Protein AF-A0AAW4CBU4-F1 (afdb_monomer_lite)

Foldseek 3Di:
DVVVVVVVVVVVVVVPPPPPLPDLKWKFKWFWDDKDWDDDDVPDDDQWTKMKTKTAGPGTPGDDDDDRMAIAIETHRPDDQPQVVARIKIWIWGQDPNGTYTPRPDMFHWDQDPVRDTDGD

Sequence (121 aa):
MRILSFLIALLLSASVFSKENNSKYFVFIGEKVSFEHVQPNKGERTFDRQYLSTYKIIAPVLGEYNGKEIMFTAFDHYGKPPFLKYDHVLLYLVLQDGRYYHSKYQYTPLYKTLDWVILNV

Radius of gyration: 20.11 Å; chains: 1; bounding box: 40×63×46 Å

Structure (mmCIF, N/CA/C/O backbone):
data_AF-A0AAW4CBU4-F1
#
_entry.id   AF-A0AAW4CBU4-F1
#
loop_
_atom_site.group_PDB
_atom_site.id
_atom_site.type_symbol
_atom_site.label_atom_id
_atom_site.label_alt_id
_atom_site.label_comp_id
_atom_site.label_asym_id
_atom_site.label_entity_id
_atom_site.label_seq_id
_atom_site.pdbx_PDB_ins_code
_atom_site.Cartn_x
_atom_site.Cartn_y
_atom_site.Cartn_z
_atom_site.occupancy
_atom_site.B_iso_or_equiv
_atom_site.auth_seq_id
_atom_site.auth_comp_id
_atom_site.auth_asym_id
_atom_site.auth_atom_id
_atom_site.pdbx_PDB_model_num
ATOM 1 N N . MET A 1 1 ? 17.622 -43.973 30.267 1.00 57.00 1 MET A N 1
ATOM 2 C CA . MET A 1 1 ? 16.536 -43.058 30.698 1.00 57.00 1 MET A CA 1
ATOM 3 C C . MET A 1 1 ? 16.958 -41.589 30.806 1.00 57.00 1 MET A C 1
ATOM 5 O O . MET A 1 1 ? 16.144 -40.754 30.462 1.00 57.00 1 MET A O 1
ATOM 9 N N . ARG A 1 2 ? 18.198 -41.241 31.200 1.00 58.41 2 ARG A N 1
ATOM 10 C CA . ARG A 1 2 ? 18.620 -39.828 31.372 1.00 58.41 2 ARG A CA 1
ATOM 11 C C . ARG A 1 2 ? 18.760 -39.024 30.064 1.00 58.41 2 ARG A C 1
ATOM 13 O O . ARG A 1 2 ? 18.462 -37.841 30.058 1.00 58.41 2 ARG A O 1
ATOM 20 N N . ILE A 1 3 ? 19.153 -39.659 28.956 1.00 59.69 3 ILE A N 1
ATOM 21 C CA . ILE A 1 3 ? 19.345 -38.987 27.650 1.00 59.69 3 ILE A CA 1
ATOM 22 C C . ILE A 1 3 ? 18.000 -38.623 26.992 1.00 59.69 3 ILE A C 1
ATOM 24 O O . ILE A 1 3 ? 17.872 -37.566 26.383 1.00 59.69 3 ILE A O 1
ATOM 28 N N . LEU A 1 4 ? 16.968 -39.452 27.186 1.00 55.06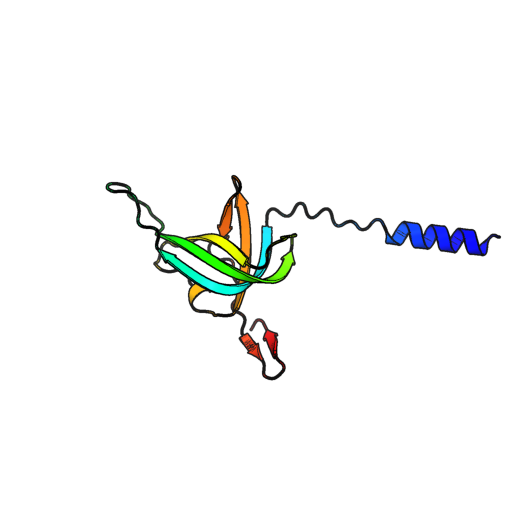 4 LEU A N 1
ATOM 29 C CA . LEU A 1 4 ? 15.623 -39.197 26.657 1.00 55.06 4 LEU A CA 1
ATOM 30 C C . LEU A 1 4 ? 14.966 -37.982 27.341 1.00 55.06 4 LEU A C 1
ATOM 32 O O . LEU A 1 4 ? 14.264 -37.213 26.694 1.00 55.06 4 LEU A O 1
ATOM 36 N N . SER A 1 5 ? 15.266 -37.760 28.626 1.00 58.09 5 SER A N 1
ATOM 37 C CA . SER A 1 5 ? 14.809 -36.591 29.388 1.00 58.09 5 SER A CA 1
ATOM 38 C C . SER A 1 5 ? 15.411 -35.273 28.880 1.00 58.09 5 SER A C 1
ATOM 40 O O . SER A 1 5 ? 14.713 -34.264 28.847 1.00 58.09 5 SER A O 1
ATOM 42 N N . PHE A 1 6 ? 16.676 -35.278 28.438 1.00 57.50 6 PHE A N 1
ATOM 43 C CA . PHE A 1 6 ? 17.316 -34.095 27.848 1.00 57.50 6 PHE A CA 1
ATOM 44 C C . PHE A 1 6 ? 16.750 -33.752 26.464 1.00 57.50 6 PHE A C 1
ATOM 46 O O . PHE A 1 6 ? 16.572 -32.576 26.161 1.00 57.50 6 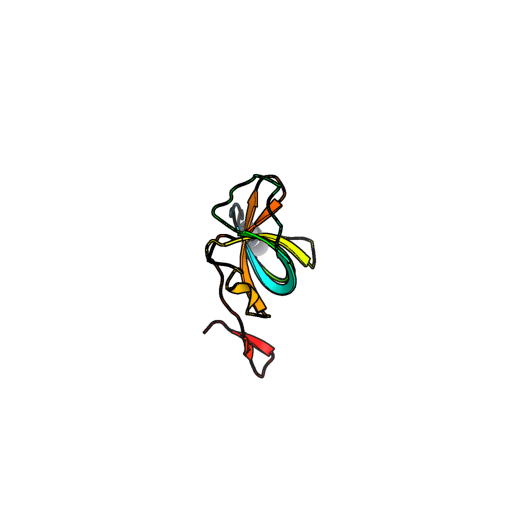PHE A O 1
ATOM 53 N N . LEU A 1 7 ? 16.414 -34.757 25.646 1.00 58.16 7 LEU A N 1
ATOM 54 C CA . LEU A 1 7 ? 15.833 -34.530 24.317 1.00 58.16 7 LEU A CA 1
ATOM 55 C C . LEU A 1 7 ? 14.433 -33.899 24.399 1.00 58.16 7 LEU A C 1
ATOM 57 O O . LEU A 1 7 ? 14.107 -33.010 23.619 1.00 58.16 7 LEU A O 1
ATOM 61 N N . ILE A 1 8 ? 13.624 -34.323 25.375 1.00 59.44 8 ILE A N 1
ATOM 62 C CA . ILE A 1 8 ? 12.287 -33.765 25.623 1.00 59.44 8 ILE A CA 1
ATOM 63 C C . ILE A 1 8 ? 12.387 -32.316 26.124 1.00 59.44 8 ILE A C 1
ATOM 65 O O . ILE A 1 8 ? 11.639 -31.460 25.660 1.00 59.44 8 ILE A O 1
ATOM 69 N N . ALA A 1 9 ? 13.350 -32.011 27.001 1.00 59.03 9 ALA A N 1
ATOM 70 C CA . ALA A 1 9 ? 13.597 -30.640 27.454 1.00 59.03 9 ALA A CA 1
ATOM 71 C C . ALA A 1 9 ? 14.067 -29.711 26.314 1.00 59.03 9 ALA A C 1
ATOM 73 O O . ALA A 1 9 ? 13.690 -28.541 26.285 1.00 59.03 9 ALA A O 1
ATOM 74 N N . LEU A 1 10 ? 14.838 -30.233 25.352 1.00 58.19 10 LEU A N 1
ATOM 75 C CA . LEU A 1 10 ? 15.305 -29.490 24.175 1.00 58.19 10 LEU A CA 1
ATOM 76 C C . LEU A 1 10 ? 14.195 -29.271 23.124 1.00 58.19 10 LEU A C 1
ATOM 78 O O . LEU A 1 10 ? 14.173 -28.250 22.446 1.00 58.19 10 LEU A O 1
ATOM 82 N N . LEU A 1 11 ? 13.247 -30.205 23.004 1.00 57.47 11 LEU A N 1
ATOM 83 C CA . LEU A 1 11 ? 12.075 -30.073 22.125 1.00 57.47 11 LEU A CA 1
ATOM 84 C C . LEU A 1 11 ? 11.027 -29.091 22.680 1.00 57.47 11 LEU A C 1
ATOM 86 O O . LEU A 1 11 ? 10.351 -28.409 21.908 1.00 57.47 11 LEU A O 1
ATOM 90 N N . LEU A 1 12 ? 10.929 -28.973 24.009 1.00 55.44 12 LEU A N 1
ATOM 91 C CA . LEU A 1 12 ? 10.043 -28.020 24.688 1.00 55.44 12 LEU A CA 1
ATOM 92 C C . LEU A 1 12 ? 10.559 -26.574 24.628 1.00 55.44 12 LEU A C 1
ATOM 94 O O . LEU A 1 12 ? 9.754 -25.648 24.606 1.00 55.44 12 LEU A O 1
ATOM 98 N N . SER A 1 13 ? 11.876 -26.349 24.562 1.00 55.31 13 SER A N 1
ATOM 99 C CA . SER A 1 13 ? 12.424 -24.989 24.431 1.00 55.31 13 SER A CA 1
ATOM 100 C C . SER A 1 13 ? 12.296 -24.421 23.013 1.00 55.31 13 SER A C 1
ATOM 102 O O . SER A 1 13 ? 12.202 -23.207 22.851 1.00 55.31 13 SER A O 1
ATOM 104 N N . ALA A 1 14 ? 12.223 -25.276 21.987 1.00 54.53 14 ALA A N 1
ATOM 105 C CA . ALA A 1 14 ? 12.053 -24.847 20.597 1.00 54.53 14 ALA A CA 1
ATOM 106 C C . ALA A 1 14 ? 10.622 -24.385 20.262 1.00 54.53 14 ALA A C 1
ATOM 108 O O . ALA A 1 14 ? 10.419 -23.669 19.285 1.00 54.53 14 ALA A O 1
ATOM 109 N N . SER A 1 15 ? 9.623 -24.776 21.059 1.00 53.97 15 SER A N 1
ATOM 110 C CA . SER A 1 15 ? 8.208 -24.465 20.801 1.00 53.97 15 SER A CA 1
ATOM 111 C C . SER A 1 15 ? 7.730 -23.149 21.436 1.00 53.97 15 SER A C 1
ATOM 113 O O . SER A 1 15 ? 6.605 -22.728 21.180 1.00 53.97 15 SER A O 1
ATOM 115 N N . VAL A 1 16 ? 8.579 -22.450 22.204 1.00 51.25 16 VAL A N 1
ATOM 116 C CA . VAL A 1 16 ? 8.228 -21.189 22.896 1.00 51.25 16 VAL A CA 1
ATOM 117 C C . VAL A 1 16 ? 8.936 -19.982 22.270 1.00 51.25 16 VAL A C 1
ATOM 119 O O . VAL A 1 16 ? 9.431 -19.092 22.952 1.00 51.25 16 VAL A O 1
ATOM 122 N N . PHE A 1 17 ? 8.969 -19.922 20.940 1.00 53.28 17 PHE A N 1
ATOM 123 C CA . PHE A 1 17 ? 9.145 -18.651 20.234 1.00 53.28 17 PHE A CA 1
ATOM 124 C C . PHE A 1 17 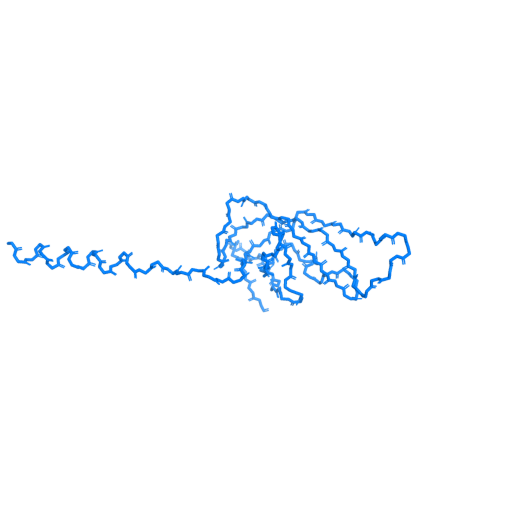? 7.923 -18.388 19.354 1.00 53.28 17 PHE A C 1
ATOM 126 O O . PHE A 1 17 ? 8.015 -18.203 18.143 1.00 53.28 17 PHE A O 1
ATOM 133 N N . SER A 1 18 ? 6.743 -18.388 19.978 1.00 53.28 18 SER A N 1
ATOM 134 C CA . SER A 1 18 ? 5.595 -17.713 19.383 1.00 53.28 18 SER A CA 1
ATOM 135 C C . SER A 1 18 ? 5.909 -16.222 19.422 1.00 53.28 18 SER A C 1
ATOM 137 O O . SER A 1 18 ? 5.854 -15.592 20.479 1.00 53.28 18 SER A O 1
ATOM 139 N N . LYS A 1 19 ? 6.355 -15.672 18.289 1.00 51.97 19 LYS A N 1
ATOM 140 C CA . LYS A 1 19 ? 6.508 -14.230 18.120 1.00 51.97 19 LYS A CA 1
ATOM 141 C C . LYS A 1 19 ? 5.112 -13.644 18.273 1.00 51.97 19 LYS A C 1
ATOM 143 O O . LYS A 1 19 ? 4.316 -13.734 17.345 1.00 51.97 19 LYS A O 1
ATOM 148 N N . GLU A 1 20 ? 4.816 -13.083 19.441 1.00 52.62 20 GLU A N 1
ATOM 149 C CA . GLU A 1 20 ? 3.609 -12.294 19.659 1.00 52.62 20 GLU A CA 1
ATOM 150 C C . GLU A 1 20 ? 3.676 -11.115 18.684 1.00 52.62 20 GLU A C 1
ATOM 152 O O . GLU A 1 20 ? 4.342 -10.105 18.911 1.00 52.62 20 GLU A O 1
ATOM 157 N N . ASN A 1 21 ? 3.091 -11.294 17.503 1.00 54.78 21 ASN A N 1
ATOM 158 C CA . ASN A 1 21 ? 3.184 -10.329 16.429 1.00 54.78 21 ASN A CA 1
ATOM 159 C C . ASN A 1 21 ? 2.106 -9.269 16.638 1.00 54.78 21 ASN A C 1
ATOM 161 O O . ASN A 1 21 ? 1.214 -9.092 15.818 1.00 54.78 21 ASN A O 1
ATOM 165 N N . ASN A 1 22 ? 2.211 -8.548 17.754 1.00 61.09 22 ASN A N 1
ATOM 166 C CA . ASN A 1 22 ? 1.375 -7.399 18.099 1.00 61.09 22 ASN A CA 1
ATOM 167 C C . ASN A 1 22 ? 1.735 -6.160 17.248 1.00 61.09 22 ASN A C 1
ATOM 169 O O . ASN A 1 22 ? 1.546 -5.010 17.647 1.00 61.09 22 ASN A O 1
ATOM 173 N N . SER A 1 23 ? 2.318 -6.385 16.065 1.00 70.81 23 SER A N 1
ATOM 174 C CA . SER A 1 23 ? 2.628 -5.334 15.115 1.00 70.81 23 SER A CA 1
ATOM 175 C C . SER A 1 23 ? 1.324 -4.716 14.631 1.00 70.81 23 SER A C 1
ATOM 177 O O . SER A 1 23 ? 0.501 -5.376 14.002 1.00 70.81 23 SER A O 1
ATOM 179 N N . LYS A 1 24 ? 1.189 -3.404 14.832 1.00 86.88 24 LYS A N 1
ATOM 180 C CA . LYS A 1 24 ? 0.148 -2.581 14.199 1.00 86.88 24 LYS A CA 1
ATOM 181 C C . LYS A 1 24 ? 0.149 -2.714 12.664 1.00 86.88 24 LYS A C 1
ATOM 183 O O . LYS A 1 24 ? -0.853 -2.402 12.021 1.00 86.88 24 LYS A O 1
ATOM 188 N N . TYR A 1 25 ? 1.273 -3.137 12.084 1.00 94.62 25 TYR A N 1
ATOM 189 C CA . TYR A 1 25 ? 1.444 -3.278 10.648 1.00 94.62 25 TYR A CA 1
ATOM 190 C C . TYR A 1 25 ? 1.245 -4.707 10.159 1.00 94.62 25 TYR A C 1
ATOM 192 O O . TYR A 1 25 ? 1.869 -5.638 10.674 1.00 94.62 25 TYR A O 1
ATOM 200 N N . PHE A 1 26 ? 0.492 -4.821 9.070 1.00 96.69 26 PHE A N 1
ATOM 201 C CA . PHE A 1 26 ? 0.603 -5.906 8.111 1.00 96.69 26 PHE A CA 1
ATOM 202 C C . PHE A 1 26 ? 1.490 -5.438 6.950 1.00 96.69 26 PHE A C 1
ATOM 204 O O . PHE A 1 26 ? 1.154 -4.479 6.253 1.00 96.69 26 PHE A O 1
ATOM 211 N N . VAL A 1 27 ? 2.641 -6.083 6.767 1.00 97.75 27 VAL A N 1
ATOM 212 C CA . VAL A 1 27 ? 3.602 -5.774 5.701 1.00 97.75 27 VAL A CA 1
ATOM 213 C C . VAL A 1 27 ? 3.665 -6.954 4.751 1.00 97.75 27 VAL A C 1
ATOM 215 O O . VAL A 1 27 ? 3.842 -8.090 5.190 1.00 97.75 27 VAL A O 1
ATOM 218 N N . PHE A 1 28 ? 3.543 -6.701 3.453 1.00 97.69 28 PHE A N 1
ATOM 219 C CA . PHE A 1 28 ? 3.508 -7.762 2.452 1.00 97.69 28 PHE A CA 1
ATOM 220 C C . PHE A 1 28 ? 4.097 -7.308 1.119 1.00 97.69 28 PHE A C 1
ATOM 222 O O . PHE A 1 28 ? 4.064 -6.126 0.770 1.00 97.69 28 PHE A O 1
ATOM 229 N N . ILE A 1 29 ? 4.626 -8.274 0.373 1.00 97.88 29 ILE A N 1
ATOM 230 C CA . ILE A 1 29 ? 4.973 -8.118 -1.037 1.00 97.88 29 ILE A CA 1
ATOM 231 C C . ILE A 1 29 ? 3.685 -8.310 -1.831 1.00 97.88 29 ILE A C 1
ATOM 233 O O . ILE A 1 29 ? 3.061 -9.373 -1.758 1.00 97.88 29 ILE A O 1
ATOM 237 N N . GLY A 1 30 ? 3.287 -7.279 -2.570 1.00 97.75 30 GLY A N 1
ATOM 238 C CA . GLY A 1 30 ? 2.050 -7.261 -3.334 1.00 97.75 30 GLY A CA 1
ATOM 239 C C . GLY A 1 30 ? 2.257 -7.059 -4.828 1.00 97.75 30 GLY A C 1
ATOM 240 O O . GLY A 1 30 ? 3.168 -6.342 -5.238 1.00 97.75 30 GLY A O 1
ATOM 241 N N . GLU A 1 31 ? 1.361 -7.642 -5.624 1.00 97.94 31 GLU A N 1
ATOM 242 C CA . GLU A 1 31 ? 1.193 -7.346 -7.051 1.00 97.94 31 GLU A CA 1
ATOM 243 C C . GLU A 1 31 ? -0.080 -6.517 -7.258 1.00 97.94 31 GLU A C 1
ATOM 245 O O . GLU A 1 31 ? -1.154 -6.878 -6.766 1.00 97.94 31 GLU A O 1
ATOM 250 N N . LYS A 1 32 ? 0.032 -5.395 -7.969 1.00 98.19 32 LYS A N 1
ATOM 251 C CA . LYS A 1 32 ? -1.088 -4.480 -8.223 1.00 98.19 32 LYS A CA 1
ATOM 252 C C . LYS A 1 32 ? -2.166 -5.170 -9.062 1.00 98.19 32 LYS A C 1
ATOM 254 O O . LYS A 1 32 ? -1.881 -5.639 -10.159 1.00 98.19 32 LYS A O 1
ATOM 259 N N . VAL A 1 33 ? -3.412 -5.164 -8.581 1.00 98.50 33 VAL A N 1
ATOM 260 C CA . VAL A 1 33 ? -4.581 -5.656 -9.335 1.00 98.50 33 VAL A CA 1
ATOM 261 C C . VAL A 1 33 ? -5.364 -4.486 -9.912 1.00 98.50 33 VAL A C 1
ATOM 263 O O . VAL A 1 33 ? -5.550 -4.391 -11.122 1.00 98.50 33 VAL A O 1
ATOM 266 N N . SER A 1 34 ? -5.807 -3.572 -9.052 1.00 98.31 34 SER A N 1
ATOM 267 C CA . SER A 1 34 ? -6.607 -2.416 -9.450 1.00 98.31 34 SER A CA 1
ATOM 268 C C . SER A 1 34 ? -6.460 -1.268 -8.457 1.00 98.31 34 SER A C 1
ATOM 270 O O . SER A 1 34 ? -6.023 -1.446 -7.317 1.00 98.31 34 SER A O 1
ATOM 272 N N . PHE A 1 35 ? -6.826 -0.068 -8.899 1.00 97.69 35 PHE A N 1
ATOM 273 C CA . PHE A 1 35 ? -7.010 1.076 -8.020 1.00 97.69 35 PHE A CA 1
ATOM 274 C C . PHE A 1 35 ? -8.096 1.992 -8.580 1.00 97.69 35 PHE A C 1
ATOM 276 O O . PHE A 1 35 ? -8.255 2.114 -9.796 1.00 97.69 35 PHE A O 1
ATOM 283 N N . GLU A 1 36 ? -8.789 2.687 -7.690 1.00 97.69 36 GLU A N 1
ATOM 284 C CA . GLU A 1 36 ? -9.785 3.695 -8.035 1.00 97.69 36 GLU A CA 1
ATOM 285 C C . GLU A 1 36 ? -9.599 4.951 -7.184 1.00 97.69 36 GLU A C 1
ATOM 287 O O . GLU A 1 36 ? -9.186 4.884 -6.027 1.00 97.69 36 GLU A O 1
ATOM 292 N N . HIS A 1 37 ? -9.874 6.114 -7.776 1.00 96.69 37 HIS A N 1
ATOM 293 C CA . HIS A 1 37 ? -9.945 7.376 -7.045 1.00 96.69 37 HIS A CA 1
ATOM 294 C C . HIS A 1 37 ? -11.349 7.526 -6.464 1.00 96.69 37 HIS A C 1
ATOM 296 O O . HIS A 1 37 ? -12.326 7.542 -7.214 1.00 96.69 37 HIS A O 1
ATOM 302 N N . VAL A 1 38 ? -11.440 7.671 -5.147 1.00 96.69 38 VAL A N 1
ATOM 303 C CA . VAL A 1 38 ? -12.709 7.884 -4.454 1.00 96.69 38 VAL A CA 1
ATOM 304 C C . VAL A 1 38 ? -12.999 9.379 -4.453 1.00 96.69 38 VAL A C 1
ATOM 306 O O . VAL A 1 38 ? -12.249 10.166 -3.874 1.00 96.69 38 VAL A O 1
ATOM 309 N N . GLN A 1 39 ? -14.074 9.774 -5.134 1.00 94.06 39 GLN A N 1
ATOM 310 C CA . GLN A 1 39 ? -14.478 11.175 -5.179 1.00 94.06 39 GLN A CA 1
ATOM 311 C C . GLN A 1 39 ? -15.033 11.608 -3.816 1.00 94.06 39 GLN A C 1
ATOM 313 O O . GLN A 1 39 ? -15.834 10.870 -3.236 1.00 94.06 39 GLN A O 1
ATOM 318 N N . PRO A 1 40 ? -14.651 12.793 -3.311 1.00 91.75 40 PRO A N 1
ATOM 319 C CA . PRO A 1 40 ? -15.234 13.333 -2.092 1.00 91.75 40 PRO A CA 1
ATOM 320 C C . PRO A 1 40 ? -16.723 13.622 -2.298 1.00 91.75 40 PRO A C 1
ATOM 322 O O . PRO A 1 40 ? -17.182 13.870 -3.420 1.00 91.75 40 PRO A O 1
ATOM 325 N N . ASN A 1 41 ? -17.488 13.623 -1.207 1.00 92.06 41 ASN A N 1
ATOM 326 C CA . ASN A 1 41 ? -18.902 13.961 -1.286 1.00 92.06 41 ASN A CA 1
ATOM 327 C C . ASN A 1 41 ? -19.089 15.413 -1.740 1.00 92.06 41 ASN A C 1
ATOM 329 O O . ASN A 1 41 ? -18.231 16.278 -1.551 1.00 92.06 41 ASN A O 1
ATOM 333 N N . LYS A 1 42 ? -20.251 15.717 -2.326 1.00 91.75 42 LYS A N 1
ATOM 334 C CA . LYS A 1 42 ? -20.551 17.079 -2.779 1.00 91.75 42 LYS A CA 1
ATOM 335 C C . LYS A 1 42 ? -20.459 18.063 -1.603 1.00 91.75 42 LYS A C 1
ATOM 337 O O . LYS A 1 42 ? -21.226 17.967 -0.653 1.00 91.75 42 LYS A O 1
ATOM 342 N N . GLY A 1 43 ? -19.552 19.036 -1.710 1.00 89.19 43 GLY A N 1
ATOM 343 C CA . GLY A 1 43 ? -19.320 20.067 -0.689 1.00 89.19 43 GLY A CA 1
ATOM 344 C C . GLY A 1 43 ? -18.253 19.714 0.352 1.00 89.19 43 GLY A C 1
ATOM 345 O O . GLY A 1 43 ? -17.853 20.584 1.125 1.00 89.19 43 GLY A O 1
ATOM 346 N N . GLU A 1 44 ? -17.749 18.482 0.346 1.00 90.81 44 GLU A N 1
ATOM 347 C CA . GLU A 1 44 ? -16.638 18.058 1.188 1.00 90.81 44 GLU A CA 1
ATOM 348 C C . GLU A 1 44 ? -15.315 18.591 0.624 1.00 90.81 44 GLU A C 1
ATOM 350 O O . GLU A 1 44 ? -15.020 18.461 -0.566 1.00 90.81 44 GLU A O 1
ATOM 355 N N . ARG A 1 45 ? -14.513 19.226 1.483 1.00 86.31 45 ARG A N 1
ATOM 356 C CA . ARG A 1 45 ? -13.161 19.682 1.145 1.00 86.31 45 ARG A CA 1
ATOM 357 C C . ARG A 1 45 ? -12.156 18.783 1.847 1.00 86.31 45 ARG A C 1
ATOM 359 O O . ARG A 1 45 ? -12.054 18.831 3.069 1.00 86.31 45 ARG A O 1
ATOM 366 N N . THR A 1 46 ? -11.410 17.996 1.079 1.00 88.50 46 THR A N 1
ATOM 367 C CA . THR A 1 46 ? -10.358 17.117 1.600 1.00 88.50 46 THR A CA 1
ATOM 368 C C . THR A 1 46 ? -8.981 17.666 1.231 1.00 88.50 46 THR A C 1
ATOM 370 O O . THR A 1 46 ? -8.784 18.218 0.148 1.00 88.50 46 THR A O 1
ATOM 373 N N . PHE A 1 47 ? -8.016 17.540 2.145 1.00 90.31 47 PHE A N 1
ATOM 374 C CA . PHE A 1 47 ? -6.616 17.878 1.858 1.00 90.31 47 PHE A CA 1
ATOM 375 C C . PHE A 1 47 ? -5.906 16.769 1.083 1.00 90.31 47 PHE A C 1
ATOM 377 O O . PHE A 1 47 ? -5.007 17.048 0.295 1.00 90.31 47 PHE A O 1
ATOM 384 N N . ASP A 1 48 ? -6.329 15.525 1.293 1.00 95.06 48 ASP A N 1
ATOM 385 C CA . ASP A 1 48 ? -5.818 14.357 0.593 1.00 95.06 48 ASP A CA 1
ATOM 386 C C . ASP A 1 48 ? -6.878 13.800 -0.357 1.00 95.06 48 ASP A C 1
ATOM 388 O O . ASP A 1 48 ? -8.083 13.832 -0.086 1.00 95.06 48 ASP A O 1
ATOM 392 N N . ARG A 1 49 ? -6.405 13.239 -1.467 1.00 95.31 49 ARG A N 1
ATOM 393 C CA . ARG A 1 49 ? -7.200 12.387 -2.346 1.00 95.31 49 ARG A CA 1
ATOM 394 C C . ARG A 1 49 ? -7.202 10.973 -1.796 1.00 95.31 49 ARG A C 1
ATOM 396 O O . ARG A 1 49 ? -6.155 10.467 -1.388 1.00 95.31 49 ARG A O 1
ATOM 403 N N . GLN A 1 50 ? -8.365 10.337 -1.822 1.00 96.94 50 GLN A N 1
ATOM 404 C CA . GLN A 1 50 ? -8.539 8.966 -1.369 1.00 96.94 50 GLN A CA 1
ATOM 405 C C . GLN A 1 50 ? -8.502 8.002 -2.553 1.00 96.94 50 GLN A C 1
ATOM 407 O O . GL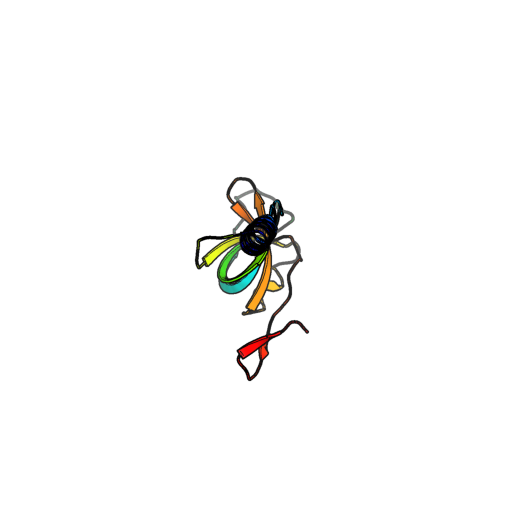N A 1 50 ? -9.096 8.253 -3.602 1.00 96.94 50 GLN A O 1
ATOM 412 N N . TYR A 1 51 ? -7.833 6.871 -2.364 1.00 97.94 51 TYR A N 1
ATOM 413 C CA . TYR A 1 51 ? -7.774 5.789 -3.334 1.00 97.94 51 TYR A CA 1
ATOM 414 C C . TYR A 1 51 ? -8.103 4.467 -2.666 1.00 97.94 51 TYR A C 1
ATOM 416 O O . TYR A 1 51 ? -7.555 4.158 -1.608 1.00 97.94 51 TYR A O 1
ATOM 424 N N . LEU A 1 52 ? -8.952 3.669 -3.304 1.00 98.38 52 LEU A N 1
ATOM 425 C CA . LEU A 1 52 ? -9.154 2.275 -2.932 1.00 98.38 52 LEU A CA 1
ATOM 426 C C . LEU A 1 52 ? -8.277 1.422 -3.843 1.00 98.38 52 LEU A C 1
ATOM 428 O O . LEU A 1 52 ? -8.325 1.557 -5.064 1.00 98.38 52 LEU A O 1
ATOM 432 N N . SER A 1 53 ? -7.410 0.609 -3.252 1.00 98.44 53 SER A N 1
ATOM 433 C CA . SER A 1 53 ? -6.424 -0.197 -3.974 1.00 98.44 53 SER A CA 1
ATOM 434 C C . SER A 1 53 ? -6.612 -1.670 -3.651 1.00 98.44 53 SER A C 1
ATOM 436 O O . SER A 1 53 ? -6.792 -2.019 -2.486 1.00 98.44 53 SER A O 1
ATOM 438 N N . THR A 1 54 ? -6.524 -2.520 -4.673 1.00 98.75 54 THR A N 1
ATOM 439 C CA . THR A 1 54 ? -6.562 -3.980 -4.536 1.00 98.75 54 THR A CA 1
ATOM 440 C C . THR A 1 54 ? -5.255 -4.570 -5.037 1.00 98.75 54 THR A C 1
ATOM 442 O O . THR A 1 54 ? -4.794 -4.252 -6.138 1.00 98.75 54 THR A O 1
ATOM 445 N N . TYR A 1 55 ? -4.645 -5.416 -4.214 1.00 98.69 55 TYR A N 1
ATOM 446 C CA . TYR A 1 55 ? -3.372 -6.070 -4.497 1.00 98.69 55 TYR A CA 1
ATOM 447 C C . TYR A 1 55 ? -3.471 -7.564 -4.203 1.00 98.69 55 TYR A C 1
ATOM 449 O O . TYR A 1 55 ? -4.056 -7.954 -3.195 1.00 98.69 55 TYR A O 1
ATOM 457 N N . LYS A 1 56 ? -2.841 -8.396 -5.035 1.00 98.56 56 LYS A N 1
ATOM 458 C CA . LYS A 1 56 ? -2.554 -9.793 -4.690 1.00 98.56 56 LYS A CA 1
ATOM 459 C C . LYS A 1 56 ? -1.435 -9.826 -3.669 1.00 98.56 56 LYS A C 1
ATOM 461 O O . LYS A 1 56 ? -0.458 -9.095 -3.809 1.00 98.56 56 LYS A O 1
ATOM 466 N N . ILE A 1 57 ? -1.553 -10.693 -2.675 1.00 98.19 57 ILE A N 1
ATOM 467 C CA . ILE A 1 57 ? -0.500 -10.957 -1.702 1.00 98.19 57 ILE A CA 1
ATOM 468 C C . ILE A 1 57 ? 0.383 -12.061 -2.273 1.00 98.19 57 ILE A C 1
ATOM 470 O O . ILE A 1 57 ? -0.040 -13.210 -2.376 1.00 98.19 57 ILE A O 1
ATOM 474 N N . ILE A 1 58 ? 1.613 -11.704 -2.640 1.00 96.69 58 ILE A N 1
ATOM 475 C CA . ILE A 1 58 ? 2.628 -12.677 -3.056 1.00 96.69 58 ILE A CA 1
ATOM 476 C C . ILE A 1 58 ? 3.202 -13.358 -1.817 1.00 96.69 58 ILE A C 1
ATOM 478 O O . ILE A 1 58 ? 3.274 -14.582 -1.759 1.00 96.69 58 ILE A O 1
ATOM 482 N N . ALA A 1 59 ? 3.605 -12.562 -0.823 1.00 95.00 59 ALA A N 1
ATOM 483 C CA . ALA A 1 59 ? 4.146 -13.074 0.428 1.00 95.00 59 ALA A CA 1
ATOM 484 C C . ALA A 1 59 ? 3.918 -12.086 1.584 1.00 95.00 59 ALA A C 1
ATOM 486 O O . ALA A 1 59 ? 4.221 -10.896 1.431 1.00 95.00 59 ALA A O 1
ATOM 487 N N . PRO A 1 60 ? 3.435 -12.547 2.751 1.00 95.56 60 PRO A N 1
A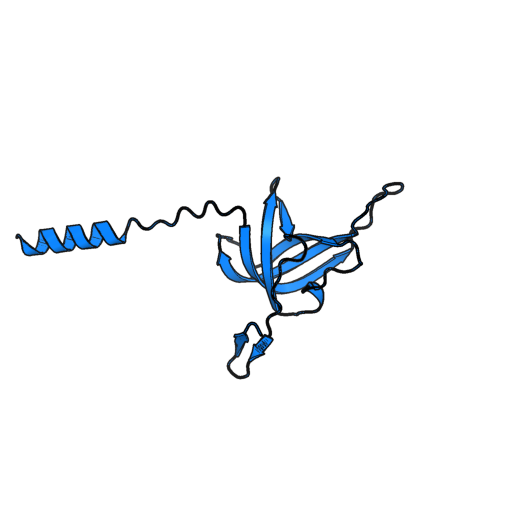TOM 488 C CA . PRO A 1 60 ? 3.495 -11.754 3.969 1.00 95.56 60 PRO A CA 1
ATOM 489 C C . PRO A 1 60 ? 4.953 -11.626 4.437 1.00 95.56 60 PRO A C 1
ATOM 491 O O . PRO A 1 60 ? 5.719 -12.586 4.405 1.00 95.56 60 PRO A O 1
ATOM 494 N N . VAL A 1 61 ? 5.334 -10.431 4.882 1.00 95.75 61 VAL A N 1
ATOM 495 C CA . VAL A 1 61 ? 6.644 -10.136 5.492 1.00 95.75 61 VAL A CA 1
ATOM 496 C C . VAL A 1 61 ? 6.494 -9.923 6.998 1.00 95.75 61 VAL A C 1
ATOM 498 O O . VAL A 1 61 ? 7.344 -10.343 7.782 1.00 95.75 61 VAL A O 1
ATOM 501 N N . LEU A 1 62 ? 5.394 -9.294 7.415 1.00 94.81 62 LEU A N 1
ATOM 502 C CA . LEU A 1 62 ? 5.039 -9.092 8.814 1.00 94.81 62 LEU A CA 1
ATOM 503 C C . LEU A 1 62 ? 3.523 -9.158 8.980 1.00 94.81 62 LEU A C 1
ATOM 505 O O . LEU A 1 62 ? 2.795 -8.458 8.284 1.00 94.81 62 LEU A O 1
ATOM 509 N N . GLY A 1 63 ? 3.065 -9.941 9.950 1.00 91.56 63 GLY A N 1
ATOM 510 C CA . GLY A 1 63 ? 1.640 -10.125 10.228 1.00 91.56 63 GLY A CA 1
ATOM 511 C C . GLY A 1 63 ? 1.064 -11.298 9.445 1.00 91.56 63 GLY A C 1
ATOM 512 O O . GLY A 1 63 ? 1.730 -11.875 8.586 1.00 91.56 63 GLY A O 1
ATOM 513 N N . GLU A 1 64 ? -0.172 -11.655 9.767 1.00 90.06 64 GLU A N 1
ATOM 514 C CA . GLU A 1 64 ? -0.890 -12.756 9.129 1.00 90.06 64 GLU A CA 1
ATOM 515 C C . GLU A 1 64 ? -2.113 -12.223 8.384 1.00 90.06 64 GLU A C 1
ATOM 517 O O . GLU A 1 64 ? -2.771 -11.279 8.825 1.00 90.06 64 GLU A O 1
ATOM 522 N N . TYR A 1 65 ? -2.411 -12.833 7.238 1.00 91.88 65 TYR A N 1
ATOM 523 C CA . TYR A 1 65 ? -3.591 -12.527 6.443 1.00 91.88 65 TYR A CA 1
ATOM 524 C C . TYR A 1 65 ? -4.024 -13.772 5.670 1.00 91.88 65 TYR A C 1
ATOM 526 O O . TYR A 1 65 ? -3.217 -14.396 4.986 1.00 91.88 65 TYR A O 1
ATOM 534 N N . ASN A 1 66 ? -5.305 -14.128 5.769 1.00 91.56 66 ASN A N 1
ATOM 535 C CA . ASN A 1 66 ? -5.819 -15.403 5.254 1.00 91.56 66 ASN A CA 1
ATOM 536 C C . ASN A 1 66 ? -6.333 -15.337 3.802 1.00 91.56 66 ASN A C 1
ATOM 538 O O . ASN A 1 66 ? -6.767 -16.349 3.255 1.00 91.56 66 ASN A O 1
ATOM 542 N N . GLY A 1 67 ? -6.317 -14.162 3.170 1.00 94.75 67 GLY A N 1
ATOM 543 C CA . GLY A 1 67 ? -6.751 -13.969 1.785 1.00 94.75 67 GLY A CA 1
ATOM 544 C C . GLY A 1 67 ? -5.594 -13.927 0.782 1.00 94.75 67 GLY A C 1
ATOM 545 O O . GLY A 1 67 ? -4.442 -13.693 1.134 1.00 94.75 67 GLY A O 1
ATOM 546 N N . LYS A 1 68 ? -5.917 -14.127 -0.500 1.00 97.69 68 LYS A N 1
ATOM 547 C CA . LYS A 1 68 ? -4.960 -14.004 -1.618 1.00 97.69 68 LYS A CA 1
ATOM 548 C C . LYS A 1 68 ? -4.862 -12.587 -2.170 1.00 97.69 68 LYS A C 1
ATOM 550 O O . LYS A 1 68 ? -3.880 -12.249 -2.819 1.00 97.69 68 LYS A O 1
ATOM 555 N N . GLU A 1 69 ? -5.885 -11.780 -1.932 1.00 98.25 69 GLU A N 1
ATOM 556 C CA . GLU A 1 69 ? -5.951 -10.378 -2.317 1.00 98.25 69 GLU A CA 1
ATOM 557 C C . GLU A 1 69 ? -6.347 -9.559 -1.101 1.00 98.25 69 GLU A C 1
ATOM 559 O O . GLU A 1 69 ? -7.080 -10.039 -0.238 1.00 98.25 69 GLU A O 1
ATOM 564 N N . ILE A 1 70 ? -5.861 -8.328 -1.047 1.00 98.44 70 ILE A N 1
ATOM 565 C CA . ILE A 1 70 ? -6.160 -7.377 0.009 1.00 98.44 70 ILE A CA 1
ATOM 566 C C . ILE A 1 70 ? -6.576 -6.051 -0.602 1.00 98.44 70 ILE A C 1
ATOM 568 O O . ILE A 1 70 ? -5.947 -5.541 -1.532 1.00 98.44 70 ILE A O 1
ATOM 572 N N . MET A 1 71 ? -7.644 -5.496 -0.042 1.00 98.50 71 MET A N 1
ATOM 573 C CA . MET A 1 71 ? -8.149 -4.180 -0.382 1.00 98.50 71 MET A CA 1
ATOM 574 C C . MET A 1 71 ? -7.816 -3.209 0.748 1.00 98.50 71 MET A C 1
ATOM 576 O O . MET A 1 71 ? -8.033 -3.515 1.923 1.00 98.50 71 MET A O 1
ATOM 580 N N . PHE A 1 72 ? -7.283 -2.041 0.405 1.00 98.56 72 PHE A N 1
ATOM 581 C CA . PHE A 1 72 ? -6.900 -1.025 1.380 1.00 98.56 72 PHE A CA 1
ATOM 582 C C . PHE A 1 72 ? -7.119 0.388 0.846 1.00 98.56 72 PHE A C 1
ATOM 584 O O . PHE A 1 72 ? -7.124 0.635 -0.361 1.00 98.56 72 PHE A O 1
ATOM 591 N N . THR A 1 73 ? -7.287 1.327 1.773 1.00 98.44 73 THR A N 1
ATOM 592 C CA . THR A 1 73 ? -7.408 2.752 1.464 1.00 98.44 73 THR A CA 1
ATOM 593 C C . THR A 1 73 ? -6.036 3.414 1.516 1.00 98.44 73 THR A C 1
ATOM 595 O O . THR A 1 73 ? -5.292 3.232 2.478 1.00 98.44 73 THR A O 1
ATOM 598 N N . ALA A 1 74 ? -5.702 4.218 0.514 1.00 98.06 74 ALA A N 1
ATOM 599 C CA . ALA A 1 74 ? -4.520 5.067 0.501 1.00 98.06 74 ALA A CA 1
ATOM 600 C C . ALA A 1 74 ? -4.921 6.536 0.353 1.00 98.06 74 ALA A C 1
ATOM 602 O O . ALA A 1 74 ? -5.867 6.861 -0.364 1.00 98.06 74 ALA A O 1
ATOM 603 N N . PHE A 1 75 ? -4.178 7.418 1.015 1.00 97.06 75 PHE A N 1
ATOM 604 C CA . PHE A 1 75 ? -4.376 8.862 0.950 1.00 97.06 75 PHE A CA 1
ATOM 605 C C . PHE A 1 75 ? -3.117 9.536 0.424 1.00 97.06 75 PHE A C 1
ATOM 607 O O . PHE A 1 75 ? -2.010 9.206 0.850 1.00 97.06 75 PHE A O 1
ATOM 614 N N . ASP A 1 76 ? -3.278 10.495 -0.482 1.00 96.31 76 ASP A N 1
ATOM 615 C CA . ASP A 1 76 ? -2.155 11.228 -1.061 1.00 96.31 76 ASP A CA 1
ATOM 616 C C . ASP A 1 76 ? -2.513 12.698 -1.306 1.00 96.31 76 ASP A C 1
ATOM 618 O O . ASP A 1 76 ? -3.612 13.018 -1.761 1.00 96.31 76 ASP A O 1
ATOM 622 N N . HIS A 1 77 ? -1.574 13.592 -0.997 1.00 94.62 77 HIS A N 1
ATOM 623 C CA . HIS A 1 77 ? -1.774 15.038 -1.118 1.00 94.62 77 HIS A CA 1
ATOM 624 C C . HIS A 1 77 ? -1.492 15.558 -2.538 1.00 94.62 77 HIS A C 1
ATOM 626 O O . HIS A 1 77 ? -2.092 16.528 -2.995 1.00 94.62 77 HIS A O 1
ATOM 632 N N . TYR A 1 78 ? -0.578 14.904 -3.254 1.00 90.25 78 TYR A N 1
ATOM 633 C CA . TYR A 1 78 ? -0.006 15.363 -4.519 1.00 90.25 78 TYR A CA 1
ATOM 634 C C . TYR A 1 78 ? -0.593 14.661 -5.747 1.00 90.25 78 TYR A C 1
ATOM 636 O O . TYR A 1 78 ? -0.179 14.930 -6.875 1.00 90.25 78 TYR A O 1
ATOM 644 N N . GLY A 1 79 ? -1.572 13.778 -5.566 1.00 90.00 79 GLY A N 1
ATOM 645 C CA . GLY A 1 79 ? -2.252 13.111 -6.666 1.00 90.00 79 GLY A CA 1
ATOM 646 C C . GLY A 1 79 ? -2.387 11.624 -6.415 1.00 90.00 79 GLY A C 1
ATOM 647 O O . GLY A 1 79 ? -3.006 11.227 -5.437 1.00 90.00 79 GLY A O 1
ATOM 648 N N . LYS A 1 80 ? -1.924 10.802 -7.361 1.00 94.81 80 LYS A N 1
ATOM 649 C CA . LYS A 1 80 ? -1.960 9.339 -7.240 1.00 94.81 80 LYS A CA 1
ATOM 650 C C . LYS A 1 80 ? -0.810 8.876 -6.334 1.00 94.81 80 LYS A C 1
ATOM 652 O O . LYS A 1 80 ? 0.317 9.300 -6.601 1.00 94.81 80 LYS A O 1
ATOM 657 N N . PRO A 1 81 ? -1.049 7.973 -5.362 1.00 97.00 81 PRO A N 1
ATOM 658 C CA . PRO A 1 81 ? 0.005 7.411 -4.533 1.00 97.00 81 PRO A CA 1
ATOM 659 C C . PRO A 1 81 ? 1.176 6.878 -5.379 1.00 97.00 81 PRO A C 1
ATOM 661 O O . PRO A 1 81 ? 0.947 6.083 -6.299 1.00 97.00 81 PRO A O 1
ATOM 664 N N . PRO A 1 82 ? 2.431 7.280 -5.103 1.00 96.75 82 PRO A N 1
ATOM 665 C CA . PRO A 1 82 ? 3.578 6.937 -5.945 1.00 96.75 82 PRO A CA 1
ATOM 666 C C . PRO A 1 82 ? 3.803 5.436 -6.160 1.00 96.75 82 PRO A C 1
ATOM 668 O O . PRO A 1 82 ? 4.272 5.044 -7.229 1.00 96.75 82 PRO A O 1
ATOM 671 N N . PHE A 1 83 ? 3.431 4.596 -5.190 1.00 97.44 83 PHE A N 1
ATOM 672 C CA . PHE A 1 83 ? 3.573 3.143 -5.295 1.00 97.44 83 PHE A CA 1
ATOM 673 C C . PHE A 1 83 ? 2.739 2.526 -6.431 1.00 97.44 83 PHE A C 1
ATOM 675 O O . PHE A 1 83 ? 3.085 1.459 -6.930 1.00 97.44 83 PHE A O 1
ATOM 682 N N . LEU A 1 84 ? 1.676 3.201 -6.892 1.00 96.75 84 LEU A N 1
ATOM 683 C CA . LEU A 1 84 ? 0.824 2.718 -7.986 1.00 96.75 84 LEU A CA 1
ATOM 684 C C . LEU A 1 84 ? 1.566 2.630 -9.331 1.00 96.75 84 LEU A C 1
ATOM 686 O O . LEU A 1 84 ? 1.091 1.968 -10.256 1.00 96.75 84 LEU A O 1
ATOM 690 N N . LYS A 1 85 ? 2.730 3.283 -9.451 1.00 96.38 85 LYS A N 1
ATOM 691 C CA . LYS A 1 85 ? 3.594 3.220 -10.638 1.00 96.38 85 LYS A CA 1
ATOM 692 C C . LYS A 1 85 ? 4.253 1.854 -10.825 1.00 96.38 85 LYS A C 1
ATOM 694 O O . LYS A 1 85 ? 4.654 1.542 -11.938 1.00 96.38 85 LYS A O 1
ATOM 699 N N . TYR A 1 86 ? 4.350 1.057 -9.765 1.00 96.75 86 TYR A N 1
ATOM 700 C CA . TYR A 1 86 ? 5.039 -0.228 -9.782 1.00 96.75 86 TYR A CA 1
ATOM 701 C C . TYR A 1 86 ? 4.028 -1.369 -9.819 1.00 96.75 86 TYR A C 1
ATOM 703 O O . TYR A 1 86 ? 2.915 -1.259 -9.293 1.00 96.75 86 TYR A O 1
ATOM 711 N N . ASP A 1 87 ? 4.401 -2.463 -10.472 1.00 95.75 87 ASP A N 1
ATOM 712 C CA . ASP A 1 87 ? 3.564 -3.662 -10.508 1.00 95.75 87 ASP A CA 1
ATOM 713 C C . ASP A 1 87 ? 3.750 -4.493 -9.245 1.00 95.75 87 ASP A C 1
ATOM 715 O O . ASP A 1 87 ? 2.775 -5.028 -8.732 1.00 95.75 87 ASP A O 1
ATOM 719 N N . HIS A 1 88 ? 4.978 -4.531 -8.715 1.00 97.19 88 HIS A N 1
ATOM 720 C CA . HIS A 1 88 ? 5.343 -5.244 -7.495 1.00 97.19 88 HIS A CA 1
ATOM 721 C C . HIS A 1 88 ? 5.882 -4.250 -6.464 1.00 97.19 88 HIS A C 1
ATOM 723 O O . HIS A 1 88 ? 6.666 -3.357 -6.792 1.00 97.19 88 HIS A O 1
ATOM 729 N N . VAL A 1 89 ? 5.442 -4.376 -5.214 1.00 98.19 89 VAL A N 1
ATOM 730 C CA . VAL A 1 89 ? 5.775 -3.416 -4.156 1.00 98.19 89 VAL A CA 1
ATOM 731 C C . VAL A 1 89 ? 5.695 -4.068 -2.779 1.00 98.19 89 VAL A C 1
ATOM 733 O O . VAL A 1 89 ? 4.812 -4.883 -2.522 1.00 98.19 89 VAL A O 1
ATOM 736 N N . LEU A 1 90 ? 6.602 -3.690 -1.879 1.00 98.38 90 LEU A N 1
ATOM 737 C CA . LEU A 1 90 ? 6.452 -3.944 -0.449 1.00 98.38 90 LEU A CA 1
ATOM 738 C C . LEU A 1 90 ? 5.572 -2.844 0.151 1.00 98.38 90 LEU A C 1
ATOM 740 O O . LEU A 1 90 ? 5.934 -1.664 0.099 1.00 98.38 90 LEU A O 1
ATOM 744 N N . LEU A 1 91 ? 4.422 -3.218 0.704 1.00 98.50 91 LEU A N 1
ATOM 745 C CA . LEU A 1 91 ? 3.449 -2.286 1.272 1.00 98.50 91 LEU A CA 1
ATOM 746 C C . LEU A 1 91 ? 3.304 -2.484 2.773 1.00 98.50 91 LEU A C 1
ATOM 748 O O . LEU A 1 91 ? 3.383 -3.601 3.276 1.00 98.50 91 LEU A O 1
ATOM 752 N N . TYR A 1 92 ? 3.036 -1.379 3.463 1.00 98.00 92 TYR A N 1
ATOM 753 C CA . TYR A 1 92 ? 2.887 -1.307 4.911 1.00 98.00 92 TYR A CA 1
ATOM 754 C C . TYR A 1 92 ? 1.469 -0.844 5.214 1.00 98.00 92 TYR A C 1
ATOM 756 O O . TYR A 1 92 ? 1.128 0.317 4.972 1.00 98.00 92 TYR A O 1
ATOM 764 N N . LEU A 1 93 ? 0.632 -1.748 5.711 1.00 98.19 93 LEU A N 1
ATOM 765 C CA . LEU A 1 93 ? -0.764 -1.465 6.015 1.00 98.19 93 LEU A CA 1
ATOM 766 C C . LEU A 1 93 ? -1.007 -1.475 7.515 1.00 98.19 93 LEU A C 1
ATOM 768 O O . LEU A 1 93 ? -0.435 -2.280 8.238 1.00 98.19 93 LEU A O 1
ATOM 772 N N . VAL A 1 94 ? -1.899 -0.608 7.967 1.00 96.75 94 VAL A N 1
ATOM 773 C CA . VAL A 1 94 ? -2.424 -0.582 9.330 1.00 96.75 94 VAL A CA 1
ATOM 774 C C . VAL A 1 94 ? -3.875 -1.028 9.287 1.00 96.75 94 VAL A C 1
ATOM 776 O O . VAL A 1 94 ? -4.640 -0.523 8.466 1.00 96.75 94 VAL A O 1
ATOM 779 N N . LEU A 1 95 ? -4.266 -1.935 10.181 1.00 94.88 95 LEU A N 1
ATOM 780 C CA . LEU A 1 95 ? -5.674 -2.254 10.402 1.00 94.88 95 LEU A CA 1
ATOM 781 C C . LEU A 1 95 ? -6.262 -1.251 11.400 1.00 94.88 95 LEU A C 1
ATOM 783 O O . LEU A 1 95 ? -5.800 -1.158 12.535 1.00 94.88 95 LEU A O 1
ATOM 787 N N . GLN A 1 96 ? -7.274 -0.501 10.976 1.00 94.56 96 GLN A N 1
ATOM 788 C CA . GLN A 1 96 ? -8.007 0.434 11.824 1.00 94.56 96 GLN A CA 1
ATOM 789 C C . GLN A 1 96 ? -9.499 0.329 11.507 1.00 94.56 96 GLN A C 1
ATOM 791 O O . GLN A 1 96 ? -9.886 0.331 10.341 1.00 94.56 96 GLN A O 1
ATOM 796 N N . ASP A 1 97 ? -10.335 0.187 12.537 1.00 93.56 97 ASP A N 1
ATOM 797 C CA . ASP A 1 97 ? -11.798 0.090 12.406 1.00 93.56 97 ASP A CA 1
ATOM 798 C C . ASP A 1 97 ? -12.254 -0.968 11.377 1.00 93.56 97 ASP A C 1
ATOM 800 O O . ASP A 1 97 ? -13.171 -0.760 10.580 1.00 93.56 97 ASP A O 1
ATOM 804 N N . GLY A 1 98 ? -11.561 -2.114 11.357 1.00 92.75 98 GLY A N 1
ATOM 805 C CA . GLY A 1 98 ? -11.841 -3.231 10.447 1.00 92.75 98 GLY A CA 1
ATOM 806 C C . GLY A 1 98 ? -11.421 -3.003 8.990 1.00 92.75 98 GLY A C 1
ATOM 807 O O . GLY A 1 98 ? -11.742 -3.823 8.132 1.00 92.75 98 GLY A O 1
ATOM 808 N N . ARG A 1 99 ? -10.707 -1.912 8.687 1.00 96.19 99 ARG A N 1
ATOM 809 C CA . ARG A 1 99 ? -10.240 -1.566 7.339 1.00 96.19 99 ARG A CA 1
ATOM 810 C C . ARG A 1 99 ? -8.730 -1.394 7.310 1.00 96.19 99 ARG A C 1
ATOM 812 O O . ARG A 1 99 ? -8.128 -0.878 8.249 1.00 96.19 99 ARG A O 1
ATOM 819 N N . TYR A 1 100 ? -8.117 -1.808 6.209 1.00 98.06 100 TYR A N 1
ATOM 820 C CA . TYR A 1 100 ? -6.697 -1.576 5.998 1.00 98.06 100 TYR A CA 1
ATOM 821 C C . TYR A 1 100 ? -6.449 -0.204 5.383 1.00 98.06 100 TYR A C 1
ATOM 823 O O . TYR A 1 100 ? -7.106 0.196 4.417 1.00 98.06 100 TYR A O 1
ATOM 831 N N . TYR A 1 101 ? -5.448 0.481 5.920 1.00 98.25 101 TYR A N 1
ATOM 832 C CA . TYR A 1 101 ? -4.970 1.767 5.443 1.00 98.25 101 TYR A CA 1
ATOM 833 C C . TYR A 1 101 ? -3.489 1.684 5.116 1.00 98.25 101 TYR A C 1
ATOM 835 O O . TYR A 1 101 ? -2.703 1.146 5.895 1.00 98.25 101 TYR A O 1
ATOM 843 N N . HIS A 1 102 ? -3.097 2.237 3.974 1.00 98.38 102 HIS A N 1
ATOM 844 C CA . HIS A 1 102 ? -1.693 2.392 3.621 1.00 98.38 102 HIS A CA 1
ATOM 845 C C . HIS A 1 102 ? -1.019 3.393 4.559 1.00 98.38 102 HIS A C 1
ATOM 847 O O . HIS A 1 102 ? -1.511 4.505 4.760 1.00 98.38 102 HIS A O 1
ATOM 853 N N . SER A 1 103 ? 0.122 3.002 5.123 1.00 97.25 103 SER A N 1
ATOM 854 C CA . SER A 1 103 ? 0.992 3.919 5.849 1.00 97.25 103 SER A CA 1
ATOM 855 C C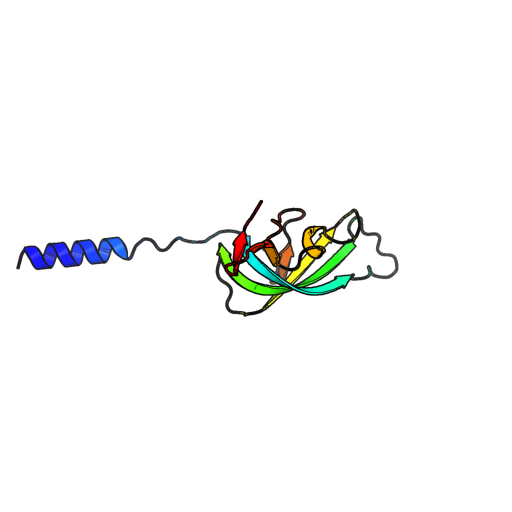 . SER A 1 103 ? 1.613 4.894 4.852 1.00 97.25 103 SER A C 1
ATOM 857 O O . SER A 1 103 ? 2.476 4.521 4.056 1.00 97.25 103 SER A O 1
ATOM 859 N N . LYS A 1 104 ? 1.122 6.137 4.855 1.00 94.62 104 LYS A N 1
ATOM 860 C CA . LYS A 1 104 ? 1.405 7.143 3.823 1.00 94.62 104 LYS A CA 1
ATOM 861 C C . LYS A 1 104 ? 2.906 7.239 3.526 1.00 94.62 104 LYS A C 1
ATOM 863 O O . LYS A 1 104 ? 3.730 7.387 4.426 1.00 94.62 104 LYS A O 1
ATOM 868 N N . TYR A 1 105 ? 3.245 7.138 2.242 1.00 95.69 105 TYR A N 1
ATOM 869 C CA . TYR A 1 105 ? 4.614 7.149 1.703 1.00 95.69 105 TYR A CA 1
ATOM 870 C C . TYR A 1 105 ? 5.553 6.016 2.154 1.00 95.69 105 TYR A C 1
ATOM 872 O O . TYR A 1 105 ? 6.695 5.986 1.710 1.00 95.69 105 TYR A O 1
ATOM 880 N N . GLN A 1 106 ? 5.090 5.051 2.951 1.00 97.50 106 GLN A N 1
ATOM 881 C CA . GLN A 1 106 ? 5.868 3.861 3.292 1.00 97.50 106 GLN A CA 1
ATOM 882 C C . GLN A 1 106 ? 5.619 2.778 2.247 1.00 97.50 106 GLN A C 1
ATOM 884 O O . GLN A 1 106 ? 4.575 2.122 2.233 1.00 97.50 106 GLN A O 1
ATOM 889 N N . TYR A 1 107 ? 6.559 2.624 1.325 1.00 97.88 107 TYR A N 1
ATOM 890 C CA . TYR A 1 107 ? 6.567 1.544 0.349 1.00 97.88 107 TYR A CA 1
ATOM 891 C C . TYR A 1 107 ? 7.982 1.337 -0.180 1.00 97.88 107 TYR A C 1
ATOM 893 O O . TYR A 1 107 ? 8.824 2.233 -0.109 1.00 97.88 107 TYR A O 1
ATOM 901 N N . THR A 1 108 ? 8.216 0.173 -0.768 1.00 97.81 108 THR A N 1
ATOM 902 C CA . THR A 1 108 ? 9.469 -0.123 -1.460 1.00 97.81 108 THR A CA 1
ATOM 903 C C . THR A 1 108 ? 9.142 -0.685 -2.836 1.00 97.81 108 THR A C 1
ATOM 905 O O . THR A 1 108 ? 8.471 -1.719 -2.899 1.00 97.81 108 THR A O 1
ATOM 908 N N . PRO A 1 109 ? 9.531 -0.017 -3.937 1.00 96.81 109 PRO A N 1
ATOM 909 C CA . PRO A 1 109 ? 9.329 -0.570 -5.268 1.00 96.81 109 PRO A CA 1
ATOM 910 C C . PRO A 1 109 ? 10.154 -1.842 -5.417 1.00 96.81 109 PRO A C 1
ATOM 912 O O . PRO A 1 109 ? 11.294 -1.900 -4.963 1.00 96.81 109 PRO A O 1
ATOM 915 N N . LEU A 1 110 ? 9.576 -2.854 -6.052 1.00 94.62 110 LEU A N 1
ATOM 916 C CA . LEU A 1 110 ? 10.255 -4.119 -6.258 1.00 94.62 110 LEU A CA 1
ATOM 917 C C . LEU A 1 110 ? 10.270 -4.480 -7.740 1.00 94.62 110 LEU A C 1
ATOM 919 O O . LEU A 1 110 ? 9.284 -4.280 -8.453 1.00 94.62 110 LEU A O 1
ATOM 923 N N . TYR A 1 111 ? 11.385 -5.043 -8.193 1.00 90.00 111 TYR A N 1
ATOM 924 C CA . TYR A 1 111 ? 11.602 -5.387 -9.595 1.00 90.00 111 TYR A CA 1
ATOM 925 C C . TYR A 1 111 ? 11.887 -6.878 -9.732 1.00 90.00 111 TYR A C 1
ATOM 927 O O . TYR A 1 111 ? 12.591 -7.465 -8.908 1.00 90.00 111 TYR A O 1
ATOM 935 N N . LYS A 1 112 ? 11.333 -7.486 -10.785 1.00 82.06 112 LYS A N 1
ATOM 936 C CA . LYS A 1 112 ? 11.652 -8.866 -11.160 1.00 82.06 112 LYS A CA 1
ATOM 937 C C . LYS A 1 112 ? 13.059 -8.915 -11.741 1.00 82.06 112 LYS A C 1
ATOM 939 O O . LYS A 1 112 ? 13.375 -8.147 -12.650 1.00 82.06 112 LYS A O 1
ATOM 944 N N . THR A 1 113 ? 13.873 -9.838 -11.257 1.00 84.44 113 THR A N 1
ATOM 945 C CA . THR A 1 113 ? 15.159 -10.189 -11.862 1.00 84.44 113 THR A CA 1
ATOM 946 C C . THR A 1 113 ? 15.009 -11.349 -12.847 1.00 84.44 113 THR A C 1
ATOM 948 O O . THR A 1 113 ? 13.948 -11.966 -12.960 1.00 84.44 113 THR A O 1
ATOM 951 N N . LEU A 1 114 ? 16.079 -11.635 -13.594 1.00 79.06 114 LEU A N 1
ATOM 952 C CA . LEU A 1 114 ? 16.116 -12.668 -14.640 1.00 79.06 114 LEU A CA 1
ATOM 953 C C . LEU A 1 114 ? 15.808 -14.085 -14.120 1.00 79.06 114 LEU A C 1
ATOM 955 O O . LEU A 1 114 ? 15.307 -14.921 -14.865 1.00 79.06 114 LEU A O 1
ATOM 959 N N . ASP A 1 115 ? 16.085 -14.341 -12.847 1.00 80.75 115 ASP A N 1
ATOM 960 C CA . ASP A 1 115 ? 15.828 -15.584 -12.117 1.00 80.75 115 ASP A CA 1
ATOM 961 C C . ASP A 1 115 ? 14.501 -15.566 -11.338 1.00 80.75 115 ASP A C 1
ATOM 963 O O . ASP A 1 115 ? 14.261 -16.436 -10.506 1.00 80.75 115 ASP A O 1
ATOM 967 N N . TRP A 1 116 ? 13.619 -14.600 -11.622 1.00 62.50 116 TRP A N 1
ATOM 968 C CA . TRP A 1 116 ? 12.323 -14.420 -10.955 1.00 62.50 116 TRP A CA 1
ATOM 969 C C . TRP A 1 116 ? 12.408 -14.099 -9.457 1.00 62.50 116 TRP A C 1
ATOM 971 O O . TRP A 1 116 ? 11.409 -14.198 -8.742 1.00 62.50 116 TRP A O 1
ATOM 981 N N . VAL A 1 117 ? 13.571 -13.651 -8.984 1.00 69.19 117 VAL A N 1
ATOM 982 C CA . VAL A 1 117 ? 13.730 -13.097 -7.639 1.00 69.19 117 VAL A CA 1
ATOM 983 C C . VAL A 1 117 ? 13.221 -11.651 -7.629 1.00 69.19 117 VAL A C 1
ATOM 985 O O . VAL A 1 117 ? 13.294 -10.913 -8.612 1.00 69.19 117 VAL A O 1
ATOM 988 N N . ILE A 1 118 ? 12.616 -11.242 -6.517 1.00 69.25 118 ILE A N 1
ATOM 989 C CA . ILE A 1 118 ? 12.099 -9.886 -6.336 1.00 69.25 118 ILE A CA 1
ATOM 990 C C . ILE A 1 118 ? 13.114 -9.110 -5.486 1.00 69.25 118 ILE A C 1
ATOM 992 O O . ILE A 1 118 ? 13.323 -9.460 -4.325 1.00 69.25 118 ILE A O 1
ATOM 996 N N . LEU A 1 119 ? 13.748 -8.077 -6.057 1.00 66.62 119 LEU A N 1
ATOM 997 C CA . LEU A 1 119 ? 14.776 -7.265 -5.382 1.00 66.62 119 LEU A CA 1
ATOM 998 C C . LEU A 1 119 ? 14.295 -5.849 -5.039 1.00 66.62 119 LEU A C 1
ATOM 1000 O O . LEU A 1 119 ? 13.437 -5.281 -5.717 1.00 66.62 119 LEU A O 1
ATOM 1004 N N . ASN A 1 120 ? 14.919 -5.283 -4.004 1.00 64.12 120 ASN A N 1
ATOM 1005 C CA . ASN A 1 120 ? 14.889 -3.868 -3.638 1.00 64.12 120 ASN A CA 1
ATOM 1006 C C . ASN A 1 120 ? 16.234 -3.240 -4.051 1.00 64.12 120 ASN A C 1
ATOM 1008 O O . ASN A 1 120 ? 17.271 -3.828 -3.738 1.00 64.12 120 ASN A O 1
ATOM 1012 N N . VAL A 1 121 ? 16.220 -2.108 -4.762 1.00 50.06 121 VAL A N 1
ATOM 1013 C CA . VAL A 1 121 ? 17.428 -1.392 -5.227 1.00 50.06 121 VAL A CA 1
ATOM 1014 C C . VAL A 1 121 ? 17.539 -0.057 -4.513 1.00 50.06 121 VAL A C 1
ATOM 1016 O O . VAL A 1 121 ? 16.519 0.668 -4.498 1.00 50.06 121 VAL A O 1
#

pLDDT: mean 86.25, std 16.36, range [50.06, 98.75]

Secondary structure (DSSP, 8-state):
-HHHHHHHHHHHHHT--------SEEEEEEEEEEEEEEPPPTT---SSEEEEEEEEEEEEEES----SEEEEEEEESSSS-GGGG-SEEEEEEEEETTEEEEEEEEEEEEEE-TTS-EE--